Protein AF-A0A7S1KX14-F1 (afdb_monomer)

Structure (mmCIF, N/CA/C/O backbone):
data_AF-A0A7S1KX14-F1
#
_entry.id   AF-A0A7S1KX14-F1
#
loop_
_atom_site.group_PDB
_atom_site.id
_atom_site.type_symbol
_atom_site.label_atom_id
_atom_site.label_alt_id
_atom_site.label_comp_id
_atom_site.label_asym_id
_atom_site.label_entity_id
_atom_site.label_seq_id
_atom_site.pdbx_PDB_ins_code
_atom_site.Cartn_x
_atom_site.Cartn_y
_atom_site.Cartn_z
_atom_site.occupancy
_atom_site.B_iso_or_equiv
_atom_site.auth_seq_id
_atom_site.auth_comp_id
_atom_site.auth_asym_id
_atom_site.auth_atom_id
_atom_site.pdbx_PDB_model_num
ATOM 1 N N . ARG A 1 1 ? -3.924 3.441 25.059 1.00 78.25 1 ARG A N 1
ATOM 2 C CA . ARG A 1 1 ? -2.455 3.485 24.859 1.00 78.25 1 ARG A CA 1
ATOM 3 C C . ARG A 1 1 ? -2.023 2.517 23.758 1.00 78.25 1 ARG A C 1
ATOM 5 O O . ARG A 1 1 ? -1.561 3.004 22.742 1.00 78.25 1 ARG A O 1
ATOM 12 N N . ILE A 1 2 ? -2.285 1.208 23.875 1.00 90.25 2 ILE A N 1
ATOM 13 C CA . ILE A 1 2 ? -1.953 0.215 22.824 1.00 90.25 2 ILE A CA 1
ATOM 14 C C . ILE A 1 2 ? -2.596 0.556 21.465 1.00 90.25 2 ILE A C 1
ATOM 16 O O . ILE A 1 2 ? -1.900 0.677 20.467 1.00 90.25 2 ILE A O 1
ATOM 20 N N . VAL A 1 3 ? -3.908 0.810 21.444 1.00 89.75 3 VAL A N 1
ATOM 21 C CA . VAL A 1 3 ? -4.663 1.156 20.218 1.00 89.75 3 VAL A CA 1
ATOM 22 C C . VAL A 1 3 ? -4.118 2.415 19.532 1.00 89.75 3 VAL A C 1
ATOM 24 O O . VAL A 1 3 ? -4.051 2.485 18.312 1.00 89.75 3 VAL A O 1
ATOM 27 N N . THR A 1 4 ? -3.690 3.403 20.317 1.00 92.12 4 THR A N 1
ATOM 28 C CA . THR A 1 4 ? -3.080 4.639 19.811 1.00 92.12 4 THR A CA 1
ATOM 29 C C . THR A 1 4 ? -1.726 4.363 19.161 1.00 92.12 4 THR A C 1
ATOM 31 O O . THR A 1 4 ? -1.463 4.877 18.083 1.00 92.12 4 THR A O 1
ATOM 34 N N . GLY A 1 5 ? -0.894 3.514 19.776 1.00 94.81 5 GLY A N 1
ATOM 35 C CA . GLY A 1 5 ? 0.373 3.081 19.181 1.00 94.81 5 GLY A CA 1
ATOM 36 C C . GLY A 1 5 ? 0.163 2.333 17.863 1.00 94.81 5 GLY A C 1
ATOM 37 O O . GLY A 1 5 ? 0.797 2.669 16.867 1.00 94.81 5 GLY A O 1
ATOM 38 N N . ALA A 1 6 ? -0.787 1.393 17.830 1.00 93.56 6 ALA A N 1
ATOM 39 C CA . ALA A 1 6 ? -1.147 0.663 16.614 1.00 93.56 6 ALA A CA 1
ATOM 40 C C . ALA A 1 6 ? -1.637 1.599 15.496 1.00 93.56 6 ALA A C 1
ATOM 42 O O . ALA A 1 6 ? -1.239 1.440 14.346 1.00 93.56 6 ALA A O 1
ATOM 43 N N . PHE A 1 7 ? -2.447 2.605 15.838 1.00 94.12 7 PHE A N 1
ATOM 44 C CA . PHE A 1 7 ? -2.898 3.623 14.892 1.00 94.12 7 PHE A CA 1
ATOM 45 C C . PHE A 1 7 ? -1.726 4.421 14.307 1.00 94.12 7 PHE A C 1
ATOM 47 O O . PHE A 1 7 ? -1.626 4.535 13.089 1.00 94.12 7 PHE A O 1
ATOM 54 N N . CYS A 1 8 ? -0.812 4.923 15.145 1.00 95.75 8 CYS A N 1
ATOM 55 C CA . CYS A 1 8 ? 0.347 5.679 14.667 1.00 95.75 8 CYS A CA 1
ATOM 56 C C . CYS A 1 8 ? 1.231 4.841 13.735 1.00 95.75 8 CYS A C 1
ATOM 58 O O . CYS A 1 8 ? 1.591 5.308 12.660 1.00 95.75 8 CYS A O 1
ATOM 60 N N . VAL A 1 9 ? 1.528 3.591 14.109 1.00 95.38 9 VAL A N 1
ATOM 61 C CA . VAL A 1 9 ? 2.329 2.681 13.275 1.00 95.38 9 VAL A CA 1
ATOM 62 C C . VAL A 1 9 ? 1.641 2.416 11.936 1.00 95.38 9 VAL A C 1
ATOM 64 O O . VAL A 1 9 ? 2.290 2.501 10.896 1.00 95.38 9 VAL A O 1
ATOM 67 N N . ALA A 1 10 ? 0.332 2.146 11.942 1.00 94.12 10 ALA A N 1
ATOM 68 C CA . ALA A 1 10 ? -0.427 1.887 10.722 1.00 94.12 10 ALA A CA 1
ATOM 69 C C . ALA A 1 10 ? -0.448 3.103 9.781 1.00 94.12 10 ALA A C 1
ATOM 71 O O . ALA A 1 10 ? -0.224 2.945 8.583 1.00 94.12 10 ALA A O 1
ATOM 72 N N . VAL A 1 11 ? -0.653 4.313 10.313 1.00 95.75 11 VAL A N 1
ATOM 73 C CA . VAL A 1 11 ? -0.626 5.554 9.520 1.00 95.75 11 VAL A CA 1
ATOM 74 C C . VAL A 1 11 ? 0.765 5.822 8.952 1.00 95.75 11 VAL A C 1
ATOM 76 O O . VAL A 1 11 ? 0.885 6.127 7.769 1.00 95.75 11 VAL A O 1
ATOM 79 N N . SER A 1 12 ? 1.820 5.690 9.760 1.00 96.44 12 SER A N 1
ATOM 80 C CA . SER A 1 12 ? 3.189 5.895 9.283 1.00 96.44 12 SER A CA 1
ATOM 81 C C . SER A 1 12 ? 3.548 4.893 8.188 1.00 96.44 12 SER A C 1
ATOM 83 O O . SER A 1 12 ? 4.026 5.296 7.131 1.00 96.44 12 SER A O 1
ATOM 85 N N . LEU A 1 13 ? 3.265 3.604 8.399 1.00 95.62 13 LEU A N 1
ATOM 86 C CA . LEU A 1 13 ? 3.510 2.562 7.403 1.00 95.62 13 LEU A CA 1
ATOM 87 C C . LEU A 1 13 ? 2.728 2.822 6.111 1.00 95.62 13 LEU A C 1
ATOM 89 O O . LEU A 1 13 ? 3.296 2.722 5.025 1.00 95.62 13 LEU A O 1
ATOM 93 N N . SER A 1 14 ? 1.460 3.220 6.231 1.00 96.69 14 SER A N 1
ATOM 94 C CA . SER A 1 14 ? 0.626 3.595 5.091 1.00 96.69 14 SER A CA 1
ATOM 95 C C . SER A 1 14 ? 1.237 4.744 4.290 1.00 96.69 14 SER A C 1
ATOM 97 O O . SER A 1 14 ? 1.365 4.643 3.069 1.00 96.69 14 SER A O 1
ATOM 99 N N . ALA A 1 15 ? 1.681 5.801 4.973 1.00 96.81 15 ALA A N 1
ATOM 100 C CA . ALA A 1 15 ? 2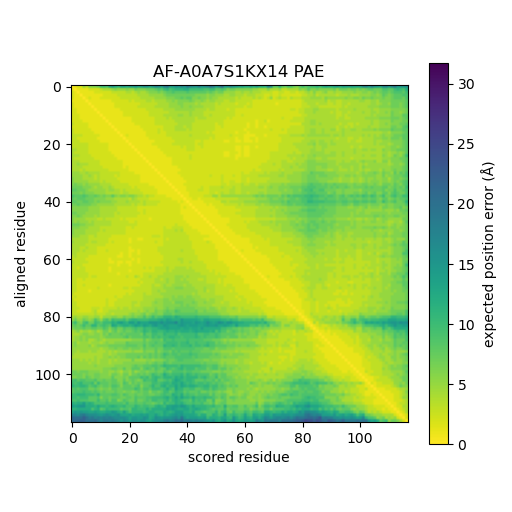.276 6.970 4.342 1.00 96.81 15 ALA A CA 1
ATOM 101 C C . ALA A 1 15 ? 3.593 6.634 3.626 1.00 96.81 15 ALA A C 1
ATOM 103 O O . ALA A 1 15 ? 3.768 7.014 2.469 1.00 96.81 15 ALA A O 1
ATOM 104 N N . PHE A 1 16 ? 4.495 5.881 4.265 1.00 97.38 16 PHE A N 1
ATOM 105 C CA . PHE A 1 16 ? 5.768 5.483 3.652 1.00 97.38 16 PHE A CA 1
ATOM 106 C C . PHE A 1 16 ? 5.574 4.554 2.452 1.00 97.38 16 PHE A C 1
ATOM 108 O O . PHE A 1 16 ? 6.181 4.769 1.403 1.00 97.38 16 PHE A O 1
ATOM 115 N N . ALA A 1 17 ? 4.706 3.549 2.577 1.00 95.62 17 ALA A N 1
ATOM 116 C CA . ALA A 1 17 ? 4.419 2.627 1.484 1.00 95.62 17 ALA A CA 1
ATOM 117 C C . ALA A 1 17 ? 3.733 3.347 0.306 1.00 95.62 17 ALA A C 1
ATOM 119 O O . ALA A 1 17 ? 4.079 3.117 -0.855 1.00 95.62 17 ALA A O 1
ATOM 120 N N . GLY A 1 18 ? 2.828 4.285 0.606 1.00 96.19 18 GLY A N 1
ATOM 121 C CA . GLY A 1 18 ? 2.164 5.127 -0.385 1.00 96.19 18 GLY A CA 1
ATOM 122 C C . GLY A 1 18 ? 3.156 6.028 -1.116 1.00 96.19 18 GLY A C 1
ATOM 123 O O . GLY A 1 18 ? 3.200 6.019 -2.345 1.00 96.19 18 GLY A O 1
ATOM 124 N N . ALA A 1 19 ? 4.020 6.726 -0.376 1.00 97.19 19 ALA A N 1
ATOM 125 C CA . ALA A 1 19 ? 5.059 7.583 -0.940 1.00 97.19 19 ALA A CA 1
ATOM 126 C C . ALA A 1 19 ? 6.023 6.804 -1.845 1.00 97.19 19 ALA A C 1
ATOM 128 O O . ALA A 1 19 ? 6.293 7.237 -2.963 1.00 97.19 19 ALA A O 1
ATOM 129 N N . TYR A 1 20 ? 6.488 5.629 -1.407 1.00 96.69 20 TYR A N 1
ATOM 130 C CA . TYR A 1 20 ? 7.344 4.770 -2.227 1.00 96.69 20 TYR A CA 1
ATOM 131 C C . TYR A 1 20 ? 6.665 4.395 -3.549 1.00 96.69 20 TYR A C 1
ATOM 133 O O . TYR A 1 20 ? 7.247 4.585 -4.618 1.00 96.69 20 TYR A O 1
ATOM 141 N N . SER A 1 21 ? 5.415 3.922 -3.491 1.00 96.12 21 SER A N 1
ATOM 142 C CA . SER A 1 21 ? 4.668 3.559 -4.699 1.00 96.12 21 SER A CA 1
ATOM 143 C C . SER A 1 21 ? 4.484 4.750 -5.646 1.00 96.12 21 SER A C 1
ATOM 145 O O . SER A 1 21 ? 4.731 4.627 -6.846 1.00 96.12 21 SER A O 1
ATOM 147 N N . ALA A 1 22 ? 4.146 5.927 -5.110 1.00 96.56 22 ALA A N 1
ATOM 148 C CA . ALA A 1 22 ? 3.961 7.143 -5.888 1.00 96.56 22 ALA A CA 1
ATOM 149 C C . ALA A 1 22 ? 5.253 7.564 -6.598 1.00 96.56 22 ALA A C 1
ATOM 151 O O . ALA A 1 22 ? 5.215 7.882 -7.786 1.00 96.56 22 ALA A O 1
ATOM 152 N N . VAL A 1 23 ? 6.398 7.517 -5.910 1.00 96.94 23 VAL A N 1
ATOM 153 C CA . VAL A 1 23 ? 7.706 7.833 -6.503 1.00 96.94 23 VAL A CA 1
ATOM 154 C C . VAL A 1 23 ? 8.031 6.870 -7.643 1.00 96.94 23 VAL A C 1
ATOM 156 O O . VAL A 1 23 ? 8.349 7.322 -8.742 1.00 96.94 23 VAL A O 1
ATOM 159 N N . VAL A 1 24 ? 7.899 5.558 -7.421 1.00 95.75 24 VAL A N 1
ATOM 160 C CA . VAL A 1 24 ? 8.201 4.540 -8.441 1.00 95.75 24 VAL A CA 1
ATOM 161 C C . VAL A 1 24 ? 7.340 4.734 -9.691 1.00 95.75 24 VAL A C 1
ATOM 163 O O . VAL A 1 24 ? 7.874 4.793 -10.799 1.00 95.75 24 VAL A O 1
ATOM 166 N N . PHE A 1 25 ? 6.021 4.879 -9.534 1.00 94.75 25 PHE A N 1
ATOM 167 C CA . PHE A 1 25 ? 5.118 5.034 -10.677 1.00 94.75 25 PHE A CA 1
ATOM 168 C C . PHE A 1 25 ? 5.253 6.396 -11.368 1.00 94.75 25 PHE A C 1
ATOM 170 O O . PHE A 1 25 ? 5.134 6.469 -12.591 1.00 94.75 25 PHE A O 1
ATOM 177 N N . THR A 1 26 ? 5.565 7.460 -10.623 1.00 97.00 26 THR A N 1
ATOM 178 C CA . THR A 1 26 ? 5.823 8.784 -11.208 1.00 97.00 26 THR A CA 1
ATOM 179 C C . THR A 1 26 ? 7.086 8.762 -12.060 1.00 97.00 26 THR A C 1
ATOM 181 O O . THR A 1 26 ? 7.040 9.186 -13.214 1.00 97.00 26 THR A O 1
ATOM 184 N N . LEU A 1 27 ? 8.192 8.213 -11.542 1.00 95.25 27 LEU A N 1
ATOM 185 C CA . LEU A 1 27 ? 9.435 8.072 -12.304 1.00 95.25 27 LEU A CA 1
ATOM 186 C C . LEU A 1 27 ? 9.214 7.224 -13.558 1.00 95.25 27 LEU A C 1
ATOM 188 O O . LEU A 1 27 ? 9.578 7.648 -14.653 1.00 95.25 27 LEU A O 1
ATOM 192 N N . LEU A 1 28 ? 8.546 6.074 -13.423 1.00 94.38 28 LEU A N 1
ATOM 193 C CA . LEU A 1 28 ? 8.212 5.217 -14.560 1.00 94.38 28 LEU A CA 1
ATOM 194 C C 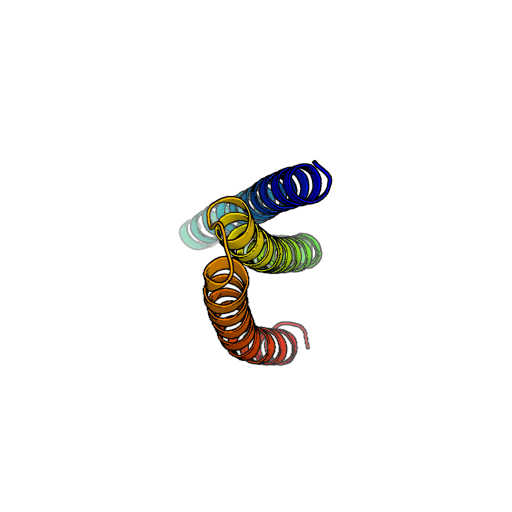. LEU A 1 28 ? 7.430 5.987 -15.636 1.00 94.38 28 LEU A C 1
ATOM 196 O O . LEU A 1 28 ? 7.758 5.890 -16.818 1.00 94.38 28 LEU A O 1
ATOM 200 N N . CYS A 1 29 ? 6.425 6.773 -15.241 1.00 95.12 29 CYS A N 1
ATOM 201 C CA . CYS A 1 29 ? 5.602 7.549 -16.165 1.00 95.12 29 CYS A CA 1
ATOM 202 C C . CYS A 1 29 ? 6.406 8.641 -16.886 1.00 95.12 29 CYS A C 1
ATOM 204 O O . CYS A 1 29 ? 6.266 8.791 -18.100 1.00 95.12 29 CYS A O 1
ATOM 206 N N . VAL A 1 30 ? 7.262 9.371 -16.162 1.00 96.75 30 VAL A N 1
ATOM 207 C CA . VAL A 1 30 ? 8.118 10.418 -16.740 1.00 96.75 30 VAL A CA 1
ATOM 208 C C . VAL A 1 30 ? 9.067 9.819 -17.775 1.00 96.75 30 VAL A C 1
ATOM 210 O O . VAL A 1 30 ? 9.059 10.259 -18.921 1.00 96.75 30 VAL A O 1
ATOM 213 N N . TYR A 1 31 ? 9.821 8.775 -17.422 1.00 94.44 31 TYR A N 1
ATOM 214 C CA . TYR A 1 31 ? 10.777 8.161 -18.350 1.00 94.44 31 TYR A CA 1
ATOM 215 C C . TYR A 1 31 ? 10.099 7.504 -19.553 1.00 94.44 31 TYR A C 1
ATOM 217 O O . TYR A 1 31 ? 10.595 7.634 -20.669 1.00 94.44 31 TYR A O 1
AT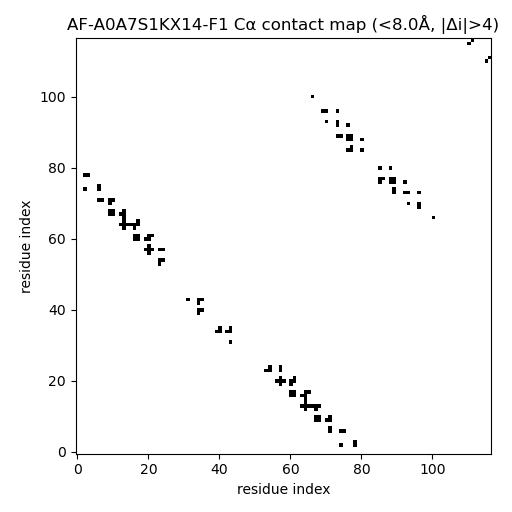OM 225 N N . THR A 1 32 ? 8.942 6.865 -19.353 1.00 93.75 32 THR A N 1
ATOM 226 C CA . THR A 1 32 ? 8.156 6.284 -20.453 1.00 93.75 32 THR A CA 1
ATOM 227 C C . THR A 1 32 ? 7.729 7.360 -21.448 1.00 93.75 32 THR A C 1
ATOM 229 O O . THR A 1 32 ? 7.950 7.216 -22.646 1.00 93.75 32 THR A O 1
ATOM 232 N N . LYS A 1 33 ? 7.158 8.469 -20.962 1.00 94.94 33 LYS A N 1
ATOM 233 C CA . LYS A 1 33 ? 6.719 9.574 -21.825 1.00 94.94 33 LYS A CA 1
ATOM 234 C C . LYS A 1 33 ? 7.886 10.222 -22.564 1.00 94.94 33 LYS A C 1
ATOM 236 O O . LYS A 1 33 ? 7.745 10.528 -23.742 1.00 94.94 33 LYS A O 1
ATOM 241 N N . THR A 1 34 ? 9.027 10.397 -21.902 1.00 96.25 34 THR A N 1
ATOM 242 C CA . THR A 1 34 ? 10.228 10.960 -22.531 1.00 96.25 34 THR A CA 1
ATOM 243 C C . THR A 1 34 ? 10.776 10.042 -23.621 1.00 96.25 34 THR A C 1
ATOM 245 O O . THR A 1 34 ? 11.021 10.507 -24.728 1.00 96.25 34 THR A O 1
ATOM 248 N N . ALA A 1 35 ? 10.931 8.743 -23.344 1.00 94.81 35 ALA A N 1
ATOM 249 C CA . ALA A 1 35 ? 11.472 7.795 -24.317 1.00 94.81 35 ALA A CA 1
ATOM 250 C C . ALA A 1 35 ? 10.576 7.675 -25.560 1.00 94.81 35 ALA A C 1
ATOM 252 O O . ALA A 1 35 ? 11.069 7.784 -26.681 1.00 94.81 35 ALA A O 1
ATOM 253 N N . LEU A 1 36 ? 9.258 7.557 -25.363 1.00 93.00 36 LEU A N 1
ATOM 254 C CA . LEU A 1 36 ? 8.287 7.514 -26.461 1.00 93.00 36 LEU A CA 1
ATOM 255 C C . LEU A 1 36 ? 8.235 8.839 -27.233 1.00 93.00 36 LEU A C 1
ATOM 257 O O . LEU A 1 36 ? 8.170 8.840 -28.458 1.00 93.00 36 LEU A O 1
ATOM 261 N N . GLY A 1 37 ? 8.331 9.978 -26.538 1.00 96.62 37 GLY A N 1
ATOM 262 C CA . GLY A 1 37 ? 8.389 11.299 -27.170 1.00 96.62 37 GLY A CA 1
ATOM 263 C C . GLY A 1 37 ? 9.635 11.517 -28.036 1.00 96.62 37 GLY A C 1
ATOM 264 O O . GLY A 1 37 ? 9.612 12.353 -28.934 1.00 96.62 37 GLY A O 1
ATOM 265 N N . MET A 1 38 ? 10.706 10.757 -27.792 1.00 96.62 38 MET A N 1
ATOM 266 C CA . MET A 1 38 ? 11.945 10.777 -28.577 1.00 96.62 38 MET A CA 1
ATOM 267 C C . MET A 1 38 ? 12.014 9.663 -29.638 1.00 96.62 38 MET A C 1
ATOM 269 O O . MET A 1 38 ? 13.017 9.576 -30.343 1.00 96.62 38 MET A O 1
ATOM 273 N N . GLY A 1 39 ? 10.991 8.806 -29.753 1.00 96.50 39 GLY A N 1
ATOM 274 C CA . GLY A 1 39 ? 11.000 7.645 -30.654 1.00 96.50 39 GLY A CA 1
ATOM 275 C C . GLY A 1 39 ? 12.002 6.551 -30.256 1.00 96.50 39 GLY A C 1
ATOM 276 O O . GLY A 1 39 ? 12.471 5.798 -31.106 1.00 96.50 39 GLY A O 1
ATOM 277 N N . LEU A 1 40 ? 12.377 6.480 -28.974 1.00 96.06 40 LEU A N 1
ATOM 278 C CA . LEU A 1 40 ? 13.365 5.543 -28.427 1.00 96.06 40 LEU A CA 1
ATOM 279 C C . LEU A 1 40 ? 12.696 4.263 -27.892 1.00 96.06 40 LEU A C 1
ATOM 281 O O . LEU A 1 40 ? 12.836 3.907 -26.718 1.00 96.06 40 LEU A O 1
ATOM 285 N N . ASP A 1 41 ? 11.946 3.574 -28.754 1.00 94.75 41 ASP A N 1
ATOM 286 C CA . ASP A 1 41 ? 11.103 2.433 -28.363 1.00 94.75 41 ASP A CA 1
ATOM 287 C C . ASP A 1 41 ? 11.919 1.247 -27.823 1.00 94.75 41 ASP A C 1
ATOM 289 O O . ASP A 1 41 ? 11.522 0.590 -26.859 1.00 94.75 41 ASP A O 1
ATOM 293 N N . SER A 1 42 ? 13.098 0.984 -28.396 1.00 95.06 42 SER A N 1
ATOM 294 C CA . SER A 1 42 ? 13.956 -0.124 -27.959 1.00 95.06 42 SER A CA 1
ATOM 295 C C . SER A 1 42 ? 14.574 0.131 -26.581 1.00 95.06 42 SER A C 1
ATOM 297 O O . SER A 1 42 ? 14.591 -0.767 -25.738 1.00 95.06 42 SER A O 1
ATOM 299 N N . GLN A 1 43 ? 15.024 1.361 -26.307 1.00 94.75 43 GLN A N 1
ATOM 300 C CA . GLN A 1 43 ? 15.541 1.748 -24.991 1.00 94.75 43 GLN A CA 1
ATOM 301 C C . GLN A 1 43 ? 14.431 1.757 -23.939 1.00 94.75 43 GLN A C 1
ATOM 303 O O . GLN A 1 43 ? 14.669 1.368 -22.795 1.00 94.75 43 GLN A O 1
ATOM 308 N N . TYR A 1 44 ? 13.216 2.158 -24.327 1.00 93.25 44 TYR A N 1
ATOM 309 C CA . TYR A 1 44 ? 12.044 2.071 -23.465 1.00 93.25 44 TYR A CA 1
ATOM 310 C C . TYR A 1 44 ? 11.779 0.630 -23.014 1.00 93.25 44 TYR A C 1
ATOM 312 O O . TYR A 1 44 ? 11.628 0.402 -21.814 1.00 93.25 44 TYR A O 1
ATOM 320 N N . LEU A 1 45 ? 11.774 -0.342 -23.932 1.00 93.81 45 LEU A N 1
ATOM 321 C CA . LEU A 1 45 ? 11.534 -1.748 -23.589 1.00 93.81 45 LEU A CA 1
ATOM 322 C C . LEU A 1 45 ? 12.603 -2.303 -22.638 1.00 93.81 45 LEU A C 1
ATOM 324 O O . LEU A 1 45 ? 12.255 -2.947 -21.648 1.00 93.81 45 LEU A O 1
ATOM 328 N N . LEU A 1 46 ? 13.884 -1.991 -22.873 1.00 94.38 46 LEU A N 1
ATOM 329 C CA . LEU A 1 46 ? 14.980 -2.385 -21.976 1.00 94.38 46 LEU A CA 1
ATOM 330 C C . LEU A 1 46 ? 14.822 -1.784 -20.573 1.00 94.38 46 LEU A C 1
ATOM 332 O O . LEU A 1 46 ? 14.989 -2.477 -19.570 1.00 94.38 46 LEU A O 1
ATOM 336 N N . PHE A 1 47 ? 14.470 -0.499 -20.488 1.00 93.00 47 PHE A N 1
ATOM 337 C CA . PHE A 1 47 ? 14.193 0.161 -19.213 1.00 93.00 47 PHE A CA 1
ATOM 338 C C . PHE A 1 47 ? 12.973 -0.447 -18.507 1.00 93.00 47 PHE A C 1
ATOM 340 O O . PHE A 1 47 ? 12.996 -0.679 -17.297 1.00 93.00 47 PHE A O 1
ATOM 347 N N . PHE A 1 48 ? 11.904 -0.722 -19.252 1.00 92.00 48 PHE A N 1
ATOM 348 C CA . PHE A 1 48 ? 10.660 -1.263 -18.716 1.00 92.00 48 PHE A CA 1
ATOM 349 C C . PHE A 1 48 ? 10.832 -2.673 -18.136 1.00 92.00 48 PHE A C 1
ATOM 351 O O . PHE A 1 48 ? 10.256 -2.983 -17.081 1.00 92.00 48 PHE A O 1
ATOM 358 N N . ASP A 1 49 ? 11.647 -3.499 -18.795 1.00 93.75 49 ASP A N 1
ATOM 359 C CA . ASP A 1 49 ? 12.019 -4.835 -18.333 1.00 93.75 49 ASP A CA 1
ATOM 360 C C . ASP A 1 49 ? 12.927 -4.770 -17.096 1.00 93.75 49 ASP A C 1
ATOM 362 O O . ASP A 1 49 ? 12.607 -5.346 -16.054 1.00 93.75 49 ASP A O 1
ATOM 366 N N . ALA A 1 50 ? 13.970 -3.931 -17.125 1.00 94.25 50 ALA A N 1
ATOM 367 C CA . ALA A 1 50 ? 14.843 -3.703 -15.968 1.00 94.25 50 ALA A CA 1
ATOM 368 C C . ALA A 1 50 ? 14.072 -3.207 -14.727 1.00 94.25 50 ALA A C 1
ATOM 370 O O . ALA A 1 50 ? 14.435 -3.501 -13.584 1.00 94.25 50 ALA A O 1
ATOM 371 N N . MET A 1 51 ? 12.970 -2.483 -14.937 1.00 93.31 51 MET A N 1
ATOM 372 C CA . MET A 1 51 ? 12.107 -1.978 -13.872 1.00 93.31 51 MET A CA 1
ATOM 373 C C . MET A 1 51 ? 11.059 -2.981 -13.375 1.00 93.31 51 MET A C 1
ATOM 375 O O . MET A 1 51 ? 10.340 -2.654 -12.429 1.00 93.31 51 MET A O 1
ATOM 379 N N . ALA A 1 52 ? 10.953 -4.189 -13.940 1.00 89.12 52 ALA A N 1
ATOM 380 C CA . ALA A 1 52 ? 9.920 -5.168 -13.579 1.00 89.12 52 ALA A CA 1
ATOM 381 C C . ALA A 1 52 ? 9.842 -5.423 -12.063 1.00 89.12 52 ALA A C 1
ATOM 383 O O . ALA A 1 52 ? 8.772 -5.300 -11.464 1.00 89.12 52 ALA A O 1
ATOM 384 N N . LYS A 1 53 ? 10.988 -5.654 -11.408 1.00 90.62 53 LYS A N 1
ATOM 385 C CA . LYS A 1 53 ? 11.055 -5.873 -9.952 1.00 90.62 53 LYS A CA 1
ATOM 386 C C . LYS A 1 53 ? 10.530 -4.678 -9.151 1.00 90.62 53 LYS A C 1
ATOM 388 O O . LYS A 1 53 ? 9.788 -4.857 -8.185 1.00 90.62 53 LYS A O 1
ATOM 393 N N . TYR A 1 54 ? 10.909 -3.462 -9.540 1.00 93.19 54 TYR A N 1
ATOM 394 C CA . TYR A 1 54 ? 10.487 -2.239 -8.854 1.00 93.19 54 TYR A CA 1
ATOM 395 C C . TYR A 1 54 ? 9.009 -1.939 -9.088 1.00 93.19 54 TYR A C 1
ATOM 397 O O . TYR A 1 54 ? 8.344 -1.481 -8.167 1.00 93.19 54 TYR A O 1
ATOM 405 N N . ARG A 1 55 ? 8.471 -2.252 -10.273 1.00 90.88 55 ARG A N 1
ATOM 406 C CA . ARG A 1 55 ? 7.033 -2.145 -10.563 1.00 90.88 55 ARG A CA 1
ATOM 407 C C . ARG A 1 55 ? 6.221 -3.076 -9.667 1.00 90.88 55 ARG A C 1
ATOM 409 O O . ARG A 1 55 ? 5.273 -2.617 -9.035 1.00 90.88 55 ARG A O 1
ATOM 416 N N . SER A 1 56 ? 6.630 -4.339 -9.542 1.00 88.19 56 SER A N 1
ATOM 417 C CA . SER A 1 56 ? 5.960 -5.302 -8.659 1.00 88.19 56 SER A CA 1
ATOM 418 C C . SER A 1 56 ? 6.033 -4.880 -7.189 1.00 88.19 56 SER A C 1
ATOM 420 O O . SER A 1 56 ? 5.026 -4.922 -6.485 1.00 88.19 56 SER A O 1
ATOM 422 N N . MET A 1 57 ? 7.196 -4.408 -6.725 1.00 89.62 57 MET A N 1
ATOM 423 C CA . MET A 1 57 ? 7.350 -3.900 -5.355 1.00 89.62 57 MET A CA 1
ATOM 424 C C . MET A 1 57 ? 6.555 -2.613 -5.115 1.00 89.62 57 MET A C 1
ATOM 426 O O . MET A 1 57 ? 5.899 -2.487 -4.087 1.00 89.62 57 MET A O 1
ATOM 430 N N . GLY A 1 58 ? 6.559 -1.675 -6.063 1.00 91.75 58 GLY A N 1
ATOM 431 C CA . GLY A 1 58 ? 5.770 -0.445 -6.000 1.00 91.75 58 GLY A CA 1
ATOM 432 C C . GLY A 1 58 ? 4.274 -0.736 -5.921 1.00 91.75 58 GLY A C 1
ATOM 433 O O . GLY A 1 58 ? 3.574 -0.137 -5.107 1.00 91.75 58 GLY A O 1
ATOM 434 N N . PHE A 1 59 ? 3.799 -1.718 -6.690 1.00 89.44 59 PHE A N 1
ATOM 435 C CA . PHE A 1 59 ? 2.423 -2.199 -6.616 1.00 89.44 59 PHE A CA 1
ATOM 436 C C . PHE A 1 59 ? 2.107 -2.839 -5.259 1.00 89.44 59 PHE A C 1
ATOM 438 O O . PHE A 1 59 ? 1.101 -2.502 -4.639 1.00 89.44 59 PHE A O 1
ATOM 445 N N . LEU A 1 60 ? 2.985 -3.703 -4.742 1.00 89.94 60 LEU A N 1
ATOM 446 C CA . LEU A 1 60 ? 2.807 -4.303 -3.420 1.00 89.94 60 LEU A CA 1
ATOM 447 C C . LEU A 1 60 ? 2.761 -3.236 -2.314 1.00 89.94 60 LEU A C 1
ATOM 449 O O . LEU A 1 60 ? 1.881 -3.275 -1.458 1.00 89.94 60 LEU A O 1
ATOM 453 N N . CYS A 1 61 ? 3.664 -2.253 -2.344 1.00 92.06 61 CYS A N 1
ATOM 454 C CA . CYS A 1 61 ? 3.662 -1.132 -1.406 1.00 92.06 61 CYS A CA 1
ATOM 455 C C . CYS A 1 61 ? 2.384 -0.294 -1.510 1.00 92.06 61 CYS A C 1
ATOM 457 O O . CYS A 1 61 ? 1.854 0.123 -0.482 1.00 92.06 61 CYS A O 1
ATOM 459 N N . PHE A 1 62 ? 1.849 -0.093 -2.715 1.00 91.94 62 PHE A N 1
ATOM 460 C CA . PHE A 1 62 ? 0.556 0.563 -2.901 1.00 91.94 62 PHE A CA 1
ATOM 461 C C . PHE A 1 62 ? -0.578 -0.222 -2.222 1.00 91.94 62 PHE A C 1
ATOM 463 O O . PHE A 1 62 ? -1.347 0.346 -1.448 1.00 91.94 62 PHE A O 1
AT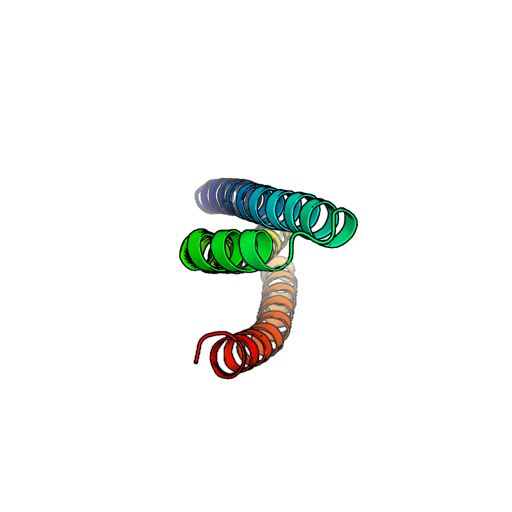OM 470 N N . VAL A 1 63 ? -0.633 -1.544 -2.420 1.00 90.38 63 VAL A N 1
ATOM 471 C CA . VAL A 1 63 ? -1.628 -2.419 -1.772 1.00 90.38 63 VAL A CA 1
ATOM 472 C C . VAL A 1 63 ? -1.481 -2.400 -0.2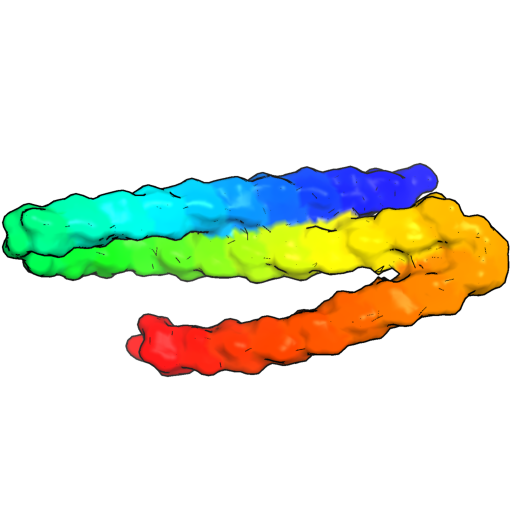46 1.00 90.38 63 VAL A C 1
ATOM 474 O O . VAL A 1 63 ? -2.474 -2.258 0.471 1.00 90.38 63 VAL A O 1
ATOM 477 N N . ILE A 1 64 ? -0.250 -2.480 0.270 1.00 91.06 64 ILE A N 1
ATOM 478 C CA . ILE A 1 64 ? 0.035 -2.374 1.709 1.00 91.06 64 ILE A CA 1
ATOM 479 C C . ILE A 1 64 ? -0.419 -1.014 2.245 1.00 91.06 64 ILE A C 1
ATOM 481 O O . ILE A 1 64 ? -1.048 -0.956 3.302 1.00 91.06 64 ILE A O 1
ATOM 485 N N . SER A 1 65 ? -0.134 0.074 1.526 1.00 95.06 65 SER A N 1
ATOM 486 C CA . SER A 1 65 ? -0.526 1.432 1.911 1.00 95.06 65 SER A CA 1
ATOM 487 C C . SER A 1 65 ? -2.036 1.560 2.062 1.00 95.06 65 SER A C 1
ATOM 489 O O . SER A 1 65 ? -2.518 2.042 3.088 1.00 95.06 65 SER A O 1
ATOM 491 N N . LEU A 1 66 ? -2.779 1.046 1.084 1.00 91.69 66 LEU A N 1
ATOM 492 C CA . LEU A 1 66 ? -4.232 1.040 1.086 1.00 91.69 66 LEU A CA 1
ATOM 493 C C . LEU A 1 66 ? -4.819 0.179 2.219 1.00 91.69 66 LEU A C 1
ATOM 495 O O . LEU A 1 66 ? -5.725 0.612 2.933 1.00 91.69 66 LEU A O 1
ATOM 499 N N . GLY A 1 67 ? -4.284 -1.027 2.429 1.00 91.12 67 GLY A N 1
ATOM 500 C CA . GLY A 1 67 ? -4.735 -1.921 3.499 1.00 91.12 67 GLY A CA 1
ATOM 501 C C . GLY A 1 67 ? -4.485 -1.340 4.894 1.00 91.12 67 GLY A C 1
ATOM 502 O O . GLY A 1 67 ? -5.377 -1.328 5.746 1.00 91.12 67 GLY A O 1
ATOM 503 N N . THR A 1 68 ? -3.287 -0.796 5.117 1.00 92.88 68 THR A N 1
ATOM 504 C CA . THR A 1 68 ? -2.907 -0.153 6.385 1.00 92.88 68 THR A CA 1
ATOM 505 C C . THR A 1 68 ? -3.661 1.152 6.624 1.00 92.88 68 THR A C 1
ATOM 507 O O . THR A 1 68 ? -4.020 1.432 7.768 1.00 92.88 68 THR A O 1
ATOM 510 N N . PHE A 1 69 ? -3.991 1.903 5.568 1.00 93.50 69 PHE A N 1
ATOM 511 C CA . PHE A 1 69 ? -4.855 3.081 5.649 1.00 93.50 69 PHE A CA 1
ATOM 512 C C . PHE A 1 69 ? -6.265 2.721 6.126 1.00 93.50 69 PHE A C 1
ATOM 514 O O . PHE A 1 69 ? -6.755 3.305 7.091 1.00 93.50 69 PHE A O 1
ATOM 521 N N . ASN A 1 70 ? -6.898 1.718 5.508 1.00 91.94 70 ASN A N 1
ATOM 522 C CA . ASN A 1 70 ? -8.229 1.250 5.909 1.00 91.94 70 ASN A CA 1
ATOM 523 C C . ASN A 1 70 ? -8.245 0.770 7.365 1.00 91.94 70 ASN A C 1
ATOM 525 O O . ASN A 1 70 ? -9.146 1.103 8.137 1.00 91.94 70 ASN A O 1
ATOM 529 N N . PHE A 1 71 ? -7.211 0.031 7.771 1.00 91.00 71 PHE A N 1
ATOM 530 C CA . PHE A 1 71 ? -7.060 -0.400 9.156 1.00 91.00 71 PHE A CA 1
ATOM 531 C C . PHE A 1 71 ? -6.895 0.785 10.120 1.00 91.00 71 PHE A C 1
ATOM 533 O O . PHE A 1 71 ? -7.568 0.851 11.152 1.00 91.00 71 PHE A O 1
ATOM 540 N N . ALA A 1 72 ? -6.053 1.761 9.772 1.00 94.00 72 ALA A N 1
ATOM 541 C CA . ALA A 1 72 ? -5.888 2.984 10.548 1.00 94.00 72 ALA A CA 1
ATOM 542 C C . ALA A 1 72 ? -7.201 3.777 10.657 1.00 94.00 72 ALA A C 1
ATOM 544 O O . ALA A 1 72 ? -7.509 4.318 11.719 1.00 94.00 72 ALA A O 1
ATOM 545 N N . LEU A 1 73 ? -8.005 3.806 9.595 1.00 92.56 73 LEU A N 1
ATOM 546 C CA . LEU A 1 73 ? -9.302 4.473 9.572 1.00 92.56 73 LEU A CA 1
ATOM 547 C C . LEU A 1 73 ? -10.290 3.805 10.542 1.00 92.56 73 LEU A C 1
ATOM 549 O O . LEU A 1 73 ? -10.900 4.497 11.362 1.00 92.56 73 LEU A O 1
ATOM 553 N N . ALA A 1 74 ? -10.364 2.471 10.556 1.00 91.50 74 ALA A N 1
ATOM 554 C CA . ALA A 1 74 ? -11.167 1.733 11.534 1.00 91.50 74 ALA A CA 1
ATOM 555 C C . ALA A 1 74 ? -10.704 1.992 12.984 1.00 91.50 74 ALA A C 1
ATOM 557 O O . ALA A 1 74 ? -11.526 2.246 13.872 1.00 91.50 74 ALA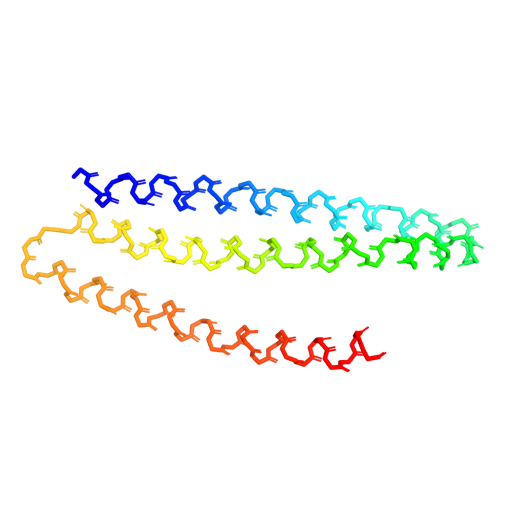 A O 1
ATOM 558 N N . LEU A 1 75 ? -9.387 2.007 13.231 1.00 91.62 75 LEU A N 1
ATOM 559 C CA . LEU A 1 75 ? -8.824 2.350 14.543 1.00 91.62 75 LEU A CA 1
ATOM 560 C C . LEU A 1 75 ? -9.130 3.798 14.954 1.00 91.62 75 LEU A C 1
ATOM 562 O O . LEU A 1 75 ? -9.396 4.054 16.129 1.00 91.62 75 LEU A O 1
ATOM 566 N N . SER A 1 76 ? -9.131 4.737 14.008 1.00 94.31 76 SER A N 1
ATOM 567 C CA . SER A 1 76 ? -9.463 6.146 14.249 1.00 94.31 76 SER A CA 1
ATOM 568 C C . SER A 1 76 ? -10.906 6.311 14.736 1.00 94.31 76 SER A C 1
ATOM 570 O O . SER A 1 76 ? -11.148 6.964 15.758 1.00 94.31 76 SER A O 1
ATOM 572 N N . VAL A 1 77 ? -11.865 5.643 14.080 1.00 92.44 77 VAL A N 1
ATOM 573 C CA . VAL A 1 77 ? -13.279 5.621 14.501 1.00 92.44 77 VAL A CA 1
ATOM 574 C C . VAL A 1 77 ? -13.425 5.012 15.897 1.00 92.44 77 VAL A C 1
ATOM 576 O O . VAL A 1 77 ? -14.135 5.559 16.752 1.00 92.44 77 VAL A O 1
ATOM 579 N N . PHE A 1 78 ? -12.693 3.928 16.166 1.00 92.00 78 PHE A N 1
ATOM 580 C CA . PHE A 1 78 ? -12.692 3.264 17.467 1.00 92.00 78 PHE A CA 1
ATOM 581 C C . PHE A 1 78 ? -12.064 4.110 18.582 1.00 92.00 78 PHE A C 1
ATOM 583 O O . PHE A 1 78 ? -12.461 3.979 19.740 1.00 92.00 78 PHE A O 1
ATOM 590 N N . LEU A 1 79 ? -11.085 4.965 18.274 1.00 91.94 79 LEU A N 1
ATOM 591 C CA . LEU A 1 79 ? -10.442 5.855 19.245 1.00 91.94 79 LEU A CA 1
ATOM 592 C C . LEU A 1 79 ? -11.282 7.101 19.552 1.00 91.94 79 LEU A C 1
ATOM 594 O O . LEU A 1 79 ? -11.268 7.569 20.690 1.00 91.94 79 LEU A O 1
ATOM 598 N N . ARG A 1 80 ? -12.004 7.640 18.562 1.00 93.00 80 ARG A N 1
ATOM 599 C CA . ARG A 1 80 ? -12.808 8.864 18.724 1.00 93.00 80 ARG A CA 1
ATOM 600 C C . ARG A 1 80 ? -14.159 8.625 19.397 1.00 93.00 80 ARG A C 1
ATOM 602 O O . ARG A 1 80 ? -14.637 9.494 20.123 1.00 93.00 80 ARG A O 1
ATOM 609 N N . THR A 1 81 ? -14.772 7.464 19.185 1.00 91.06 81 THR A N 1
ATOM 610 C CA . THR A 1 81 ? -16.131 7.186 19.673 1.00 91.06 81 THR A CA 1
ATOM 611 C C . THR A 1 81 ? -16.118 6.618 21.098 1.00 91.06 81 THR A C 1
ATOM 613 O O . THR A 1 81 ? -15.374 5.684 21.396 1.00 91.06 81 THR A O 1
ATOM 616 N N . LYS A 1 82 ? -16.969 7.140 21.993 1.00 91.75 82 LYS A N 1
ATOM 617 C CA . LYS A 1 82 ? -17.133 6.649 23.377 1.00 91.75 82 LYS A CA 1
ATOM 618 C C . LYS A 1 82 ? -18.450 5.873 23.549 1.00 91.75 82 LYS A C 1
ATOM 620 O O . LYS A 1 82 ? -19.398 6.064 22.793 1.00 91.75 82 LYS A O 1
ATOM 625 N N . GLY A 1 83 ? -18.522 5.011 24.566 1.00 90.94 83 GLY A N 1
ATOM 626 C CA . GLY A 1 83 ? -19.748 4.288 24.946 1.00 90.94 83 GLY A CA 1
ATOM 627 C C . GLY A 1 83 ? -20.108 3.095 24.048 1.00 90.94 83 GLY A C 1
ATOM 628 O O . GLY A 1 83 ? -19.292 2.625 23.260 1.00 90.94 83 GLY A O 1
ATOM 629 N N . ARG A 1 84 ? -21.345 2.588 24.168 1.00 86.81 84 ARG A N 1
ATOM 630 C CA . ARG A 1 84 ? -21.844 1.407 23.423 1.00 86.81 84 ARG A CA 1
ATOM 631 C C . ARG A 1 84 ? -21.860 1.626 21.904 1.00 86.81 84 ARG A C 1
ATOM 633 O O . ARG A 1 84 ? -21.585 0.699 21.148 1.00 86.81 84 ARG A O 1
ATOM 640 N N . MET A 1 85 ? -22.071 2.873 21.475 1.00 89.19 85 MET A N 1
ATOM 641 C CA . MET A 1 85 ? -22.007 3.293 20.070 1.00 89.19 85 MET A CA 1
ATOM 642 C C . MET A 1 85 ? 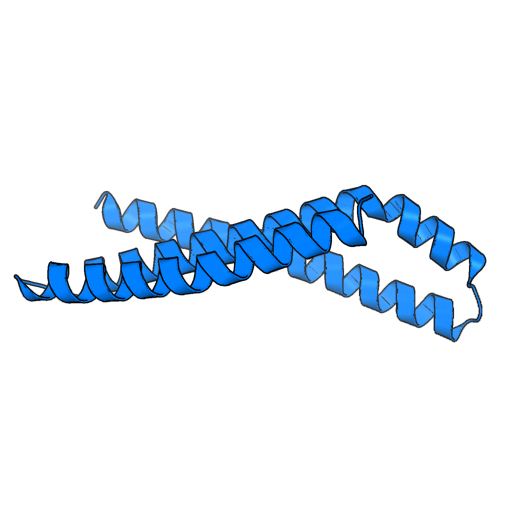-20.623 3.093 19.438 1.00 89.19 85 MET A C 1
ATOM 644 O O . MET A 1 85 ? -20.528 2.937 18.224 1.00 89.19 85 MET A O 1
ATOM 648 N N . ARG A 1 86 ? -19.549 3.027 20.238 1.00 89.75 86 ARG A N 1
ATOM 649 C CA . ARG A 1 86 ? -18.187 2.766 19.752 1.00 89.75 86 ARG A CA 1
ATOM 650 C C . ARG A 1 86 ? -18.099 1.475 18.952 1.00 89.75 86 ARG A C 1
ATOM 652 O O . ARG A 1 86 ? -17.484 1.461 17.891 1.00 89.75 86 ARG A O 1
ATOM 659 N N . TRP A 1 87 ? -18.709 0.409 19.460 1.00 87.19 87 TRP A N 1
ATOM 660 C CA . TRP A 1 87 ? -18.661 -0.902 18.822 1.00 87.19 87 TRP A CA 1
ATOM 661 C C . TRP A 1 87 ? -19.472 -0.915 17.533 1.00 87.19 87 TRP A C 1
ATOM 663 O O . TRP A 1 87 ? -18.961 -1.361 16.517 1.00 87.19 87 TRP A O 1
ATOM 673 N N . VAL A 1 88 ? -20.669 -0.323 17.541 1.00 92.31 88 VAL A N 1
ATOM 674 C CA . VAL A 1 88 ? -21.538 -0.247 16.356 1.00 92.31 88 VAL A CA 1
ATOM 675 C C . VAL A 1 88 ? -20.844 0.491 15.209 1.00 92.31 88 VAL A C 1
ATOM 677 O O . VAL A 1 88 ? -20.715 -0.057 14.117 1.00 92.31 88 VAL A O 1
ATOM 680 N N . TRP A 1 89 ? -20.323 1.696 15.464 1.00 91.50 89 TRP A N 1
ATOM 681 C CA . TRP A 1 89 ? -19.659 2.494 14.429 1.00 91.50 89 TRP A CA 1
ATOM 682 C C . TRP A 1 89 ? -18.348 1.879 13.949 1.00 91.50 89 TRP A C 1
ATOM 684 O O . TRP A 1 89 ? -18.059 1.906 12.755 1.00 91.50 89 TRP A O 1
ATOM 694 N N . SER A 1 90 ? -17.569 1.284 14.854 1.00 89.12 90 SER A N 1
ATOM 695 C CA . SER A 1 90 ? -16.310 0.638 14.470 1.00 89.12 90 SER A CA 1
ATOM 696 C C . SER A 1 90 ? -16.565 -0.627 13.653 1.00 89.12 90 SER A C 1
ATOM 698 O O . SER A 1 90 ? -15.889 -0.837 12.654 1.00 89.12 90 SER A O 1
ATOM 700 N N . SER A 1 91 ? -17.570 -1.431 14.015 1.00 88.75 91 SER A N 1
ATOM 701 C CA . SER A 1 91 ? -17.977 -2.610 13.246 1.00 88.75 91 SER A CA 1
ATOM 702 C C . SER A 1 91 ? -18.517 -2.237 11.867 1.00 88.75 91 SER A C 1
ATOM 704 O O . SER A 1 91 ? -18.131 -2.866 10.887 1.00 88.75 91 SER A O 1
ATOM 706 N N . ALA A 1 92 ? -19.345 -1.192 11.765 1.00 92.38 92 ALA A N 1
ATOM 707 C CA . ALA A 1 92 ? -19.837 -0.699 10.478 1.00 92.38 92 ALA A CA 1
ATOM 708 C C . ALA A 1 92 ? -18.689 -0.204 9.581 1.00 92.38 92 ALA A C 1
ATOM 710 O O . ALA A 1 92 ? -18.600 -0.573 8.412 1.00 92.38 92 ALA A O 1
ATOM 711 N N . CYS A 1 93 ? -17.763 0.574 10.146 1.00 91.88 93 CYS A N 1
ATOM 712 C CA . CYS A 1 93 ? -16.583 1.059 9.439 1.00 91.88 93 CYS A CA 1
ATOM 713 C C . CYS A 1 93 ? -15.682 -0.087 8.957 1.00 91.88 93 CYS A C 1
ATOM 715 O O . CYS A 1 93 ? -15.173 -0.063 7.838 1.00 91.88 93 CYS A O 1
ATOM 717 N N . LEU A 1 94 ? -15.495 -1.104 9.795 1.00 89.31 94 LEU A N 1
ATOM 718 C CA . LEU A 1 94 ? -14.679 -2.270 9.483 1.00 89.31 94 LEU A CA 1
ATOM 719 C C . LEU A 1 94 ? -15.346 -3.127 8.396 1.00 89.31 94 LEU A C 1
ATOM 721 O O . LEU A 1 94 ? -14.669 -3.538 7.461 1.00 89.31 94 LEU A O 1
ATOM 725 N N . ALA A 1 95 ? -16.670 -3.302 8.438 1.00 90.75 95 ALA A N 1
ATOM 726 C CA . ALA A 1 95 ? -17.429 -3.970 7.380 1.00 90.75 95 ALA A CA 1
ATOM 727 C C . ALA A 1 95 ? -17.298 -3.254 6.024 1.00 90.75 95 ALA A C 1
ATOM 729 O O . ALA A 1 95 ? -17.066 -3.909 5.010 1.00 90.75 95 ALA A O 1
ATOM 730 N N . LEU A 1 96 ? -17.365 -1.917 6.008 1.00 90.44 96 LEU A N 1
ATOM 731 C CA . LEU A 1 96 ? -17.117 -1.124 4.799 1.00 90.44 96 LEU A CA 1
ATOM 732 C C . LEU A 1 96 ? -15.688 -1.319 4.276 1.00 90.44 96 LEU A C 1
ATOM 734 O O . LEU A 1 96 ? -15.503 -1.550 3.084 1.00 90.44 96 LEU A O 1
ATOM 738 N N . CYS A 1 97 ? -14.684 -1.308 5.158 1.00 89.25 97 CYS A N 1
ATOM 739 C CA . CYS A 1 97 ? -13.296 -1.573 4.768 1.00 89.25 97 CYS A CA 1
ATOM 740 C C . CYS A 1 97 ? -13.132 -2.968 4.141 1.00 89.25 97 CYS A C 1
ATOM 742 O O . CYS A 1 97 ? -12.442 -3.109 3.134 1.00 89.25 97 CYS A O 1
ATOM 744 N N . PHE A 1 98 ? -13.784 -3.992 4.702 1.00 87.38 98 PHE A N 1
ATOM 745 C CA . PHE A 1 98 ? -13.768 -5.350 4.149 1.00 87.38 98 PHE A CA 1
ATOM 746 C C . PHE A 1 98 ? -14.467 -5.442 2.791 1.00 87.38 98 PHE A C 1
ATOM 748 O O . PHE A 1 98 ? -13.956 -6.110 1.893 1.00 87.38 98 PHE A O 1
ATOM 755 N N . ALA A 1 99 ? -15.600 -4.756 2.620 1.00 88.44 99 ALA A N 1
ATOM 756 C CA . ALA A 1 99 ? -16.284 -4.687 1.334 1.00 88.44 99 ALA A CA 1
ATOM 757 C C . ALA A 1 99 ? -15.371 -4.077 0.258 1.00 88.44 99 ALA A C 1
ATOM 759 O O . ALA A 1 99 ? -15.225 -4.660 -0.811 1.00 88.44 99 ALA A O 1
ATOM 760 N N . MET A 1 100 ? -14.670 -2.982 0.574 1.00 85.25 100 MET A N 1
ATOM 761 C CA . MET A 1 100 ? -13.715 -2.359 -0.350 1.00 85.25 100 MET A CA 1
ATOM 762 C C . MET A 1 100 ? -12.523 -3.272 -0.679 1.00 85.25 100 MET A C 1
ATOM 764 O O . MET A 1 100 ? -12.086 -3.322 -1.825 1.00 85.25 100 MET A O 1
ATOM 768 N N . MET A 1 101 ? -12.007 -4.033 0.295 1.00 85.06 101 MET A N 1
ATOM 769 C CA . MET A 1 101 ? -10.901 -4.971 0.048 1.00 85.06 101 MET A CA 1
ATOM 770 C C . MET A 1 101 ? -11.287 -6.136 -0.871 1.00 85.06 101 MET A C 1
ATOM 772 O O . MET A 1 101 ? -10.422 -6.666 -1.571 1.00 85.06 101 MET A O 1
ATOM 776 N N . ARG A 1 102 ? -12.564 -6.542 -0.890 1.00 84.38 102 ARG A N 1
ATOM 777 C CA . ARG A 1 102 ? -13.038 -7.631 -1.756 1.00 84.38 102 ARG A CA 1
ATOM 778 C C . ARG A 1 102 ? -12.798 -7.313 -3.231 1.00 84.38 102 ARG A C 1
ATOM 780 O O . ARG A 1 102 ? -12.250 -8.149 -3.950 1.00 84.38 102 ARG A O 1
ATOM 787 N N . ASP A 1 103 ? -13.170 -6.112 -3.657 1.00 84.19 103 ASP A N 1
ATOM 788 C CA . ASP A 1 103 ? -13.036 -5.697 -5.054 1.00 84.19 103 ASP A CA 1
ATOM 789 C C . ASP A 1 103 ? -11.559 -5.565 -5.447 1.00 84.19 103 ASP A C 1
ATOM 791 O O . ASP A 1 103 ? -11.157 -5.959 -6.543 1.00 84.19 103 ASP A O 1
ATOM 795 N N . TRP A 1 104 ? -10.712 -5.112 -4.518 1.00 82.44 104 TRP A N 1
ATOM 796 C CA . TRP A 1 104 ? -9.268 -5.020 -4.740 1.00 82.44 104 TRP A CA 1
ATOM 797 C C . TRP A 1 104 ? -8.630 -6.385 -4.980 1.00 82.44 104 TRP A C 1
ATOM 799 O O . TRP A 1 104 ? -7.813 -6.515 -5.887 1.00 82.44 104 TRP A O 1
ATOM 809 N N . GLY A 1 105 ? -9.015 -7.409 -4.213 1.00 80.19 105 GLY A N 1
ATOM 810 C CA . GLY A 1 105 ? -8.491 -8.765 -4.387 1.00 80.19 105 GLY A CA 1
ATOM 811 C C . GLY A 1 105 ? -8.776 -9.332 -5.780 1.00 80.19 105 GLY A C 1
ATOM 812 O O . GLY A 1 105 ? -7.903 -9.955 -6.385 1.00 80.19 105 GLY A O 1
ATOM 813 N N . MET A 1 106 ? -9.963 -9.056 -6.326 1.00 83.06 106 MET A N 1
ATOM 814 C CA . MET A 1 106 ? -10.324 -9.471 -7.683 1.00 83.06 106 MET A CA 1
ATOM 815 C C . MET A 1 106 ? -9.509 -8.719 -8.744 1.00 83.06 106 MET A C 1
ATOM 817 O O . MET A 1 106 ? -8.976 -9.348 -9.657 1.00 83.06 106 MET A O 1
ATOM 821 N N . ILE A 1 107 ? -9.347 -7.400 -8.594 1.00 83.44 107 ILE A N 1
ATOM 822 C CA . ILE A 1 107 ? -8.545 -6.575 -9.512 1.00 83.44 107 ILE A CA 1
ATOM 823 C C . ILE A 1 107 ? -7.074 -7.004 -9.492 1.00 83.44 107 ILE A C 1
ATOM 825 O O . ILE A 1 107 ? -6.466 -7.149 -10.549 1.00 83.44 107 ILE A O 1
ATOM 829 N N . ILE A 1 108 ? -6.503 -7.244 -8.309 1.00 81.19 108 ILE A N 1
ATOM 830 C CA . ILE A 1 108 ? -5.115 -7.697 -8.152 1.00 81.19 108 ILE A CA 1
ATOM 831 C C . ILE A 1 108 ? -4.922 -9.073 -8.791 1.00 81.19 108 ILE A C 1
ATOM 833 O O . ILE A 1 108 ? -3.936 -9.278 -9.492 1.00 81.19 108 ILE A O 1
ATOM 837 N N . SER A 1 109 ? -5.861 -10.001 -8.582 1.00 80.12 109 SER A N 1
ATOM 838 C CA . SER A 1 109 ? -5.818 -11.333 -9.196 1.00 80.12 109 SER A CA 1
ATOM 839 C C . SER A 1 109 ? -5.814 -11.245 -10.725 1.00 80.12 109 SER A C 1
ATOM 841 O O . SER A 1 109 ? -4.939 -11.813 -11.377 1.00 80.12 109 SER A O 1
ATOM 843 N N . LEU A 1 110 ? -6.730 -10.456 -11.296 1.00 84.00 110 LEU A N 1
ATOM 844 C CA . LEU A 1 110 ? -6.806 -10.232 -12.740 1.00 84.00 110 LEU A CA 1
ATOM 845 C C . LEU A 1 110 ? -5.538 -9.561 -13.281 1.00 84.00 110 LEU A C 1
ATOM 847 O O . LEU A 1 110 ? -4.994 -9.997 -14.292 1.00 84.00 110 LEU A O 1
ATOM 851 N N . ALA A 1 111 ? -5.029 -8.540 -12.588 1.00 78.25 111 ALA A N 1
ATOM 852 C CA . ALA A 1 111 ? -3.791 -7.865 -12.966 1.00 78.25 111 ALA A CA 1
ATOM 853 C C . ALA A 1 111 ? -2.585 -8.816 -12.907 1.00 78.25 111 ALA A C 1
ATOM 855 O O . ALA A 1 111 ? -1.753 -8.803 -13.810 1.00 78.25 111 ALA A O 1
ATOM 856 N N . SER A 1 112 ? -2.509 -9.678 -11.888 1.00 72.81 112 SER A N 1
ATOM 857 C CA . SER A 1 112 ? -1.456 -10.687 -11.765 1.00 72.81 112 SER A CA 1
ATOM 858 C C . SER A 1 112 ? -1.480 -11.683 -12.921 1.00 72.81 112 SER A C 1
ATOM 860 O O . SER A 1 112 ? -0.426 -12.019 -13.446 1.00 72.81 112 SER A O 1
ATOM 862 N N . GLN A 1 113 ? -2.667 -12.144 -13.319 1.00 77.12 113 GLN A N 1
ATOM 863 C CA . GLN A 1 113 ? -2.826 -13.132 -14.388 1.00 77.12 113 GLN A CA 1
ATOM 864 C C . GLN A 1 113 ? -2.564 -12.559 -15.783 1.00 77.12 113 GLN A C 1
ATOM 866 O O . GLN A 1 113 ? -2.057 -13.274 -16.635 1.00 77.12 113 GLN A O 1
ATOM 871 N N . LEU A 1 114 ? -2.926 -11.298 -16.028 1.00 73.94 114 LEU A N 1
ATOM 872 C CA . LEU A 1 114 ? -2.840 -10.691 -17.361 1.00 73.94 114 LEU A CA 1
ATOM 873 C C . LEU A 1 114 ? -1.507 -9.984 -17.635 1.00 73.94 114 LEU A C 1
ATOM 875 O O . LEU A 1 114 ? -1.141 -9.825 -18.794 1.00 73.94 114 LEU A O 1
ATOM 879 N N . ILE A 1 115 ? -0.815 -9.498 -16.597 1.00 65.88 115 ILE A N 1
ATOM 880 C CA . ILE A 1 115 ? 0.377 -8.641 -16.748 1.00 65.88 115 ILE A CA 1
ATOM 881 C C . ILE A 1 115 ? 1.667 -9.370 -16.351 1.00 65.88 115 ILE A C 1
ATOM 883 O O . ILE A 1 115 ? 2.736 -9.021 -16.847 1.00 65.88 115 ILE A O 1
ATOM 887 N N . PHE A 1 116 ? 1.587 -10.356 -15.453 1.00 60.94 116 PHE A N 1
ATOM 888 C CA . PHE A 1 116 ? 2.755 -11.043 -14.890 1.00 60.94 116 PHE A CA 1
ATOM 889 C C . PHE A 1 116 ? 2.808 -12.546 -15.236 1.00 60.94 116 PHE A C 1
ATOM 891 O O . PHE A 1 116 ? 3.513 -13.285 -14.549 1.00 60.94 116 PHE A O 1
ATOM 898 N N . SER A 1 117 ? 2.062 -12.990 -16.259 1.00 48.00 117 SER A N 1
ATOM 899 C CA . SER A 1 117 ? 2.135 -14.351 -16.824 1.00 48.00 117 SER A CA 1
ATOM 900 C C . SER A 1 117 ? 3.375 -14.566 -17.679 1.00 48.00 117 SER A C 1
ATOM 902 O O . SER A 1 117 ? 3.643 -13.660 -18.503 1.00 48.00 117 SER A O 1
#

Mean predicted aligned error: 4.81 Å

Organism: Alexandrium catenella (NCBI:txid2925)

pLDDT: mean 90.46, std 7.34, range [48.0, 97.38]

Foldseek 3Di:
DVLVVLLVVLQVLLVVLLVLLCVLVVVLVVVLCVCVVVVVVVVNVVVVVVCPVVNVSSVVSNVSSLLSVLVSVLSVLLVPDDDPVSCVRSVVSVVVSVVVVVVVVVVVVVCCVPPVD

Sequence (117 aa):
RIVTGAFCVAVSLSAFAGAYSAVVFTLLCVYTKTALGMGLDSQYLLFFDAMAKYRSMGFLCFVISLGTFNFALALSVFLRTKGRMRWVWSSACLALCFAMMRDWGMIISLASQLIFS

Secondary structure (DSSP, 8-state):
-HHHHHHHHHHHHHHHHHHHHHHHHHHHHHHHHHHHHTT-HHHHHHHHHHTHHHHHHHHHHHHHHHHHHHHHHHHHHHHH--STHHHHHHHHHHHHHHHHHHHHHHHHHHHHHHH--

Solvent-accessible surface are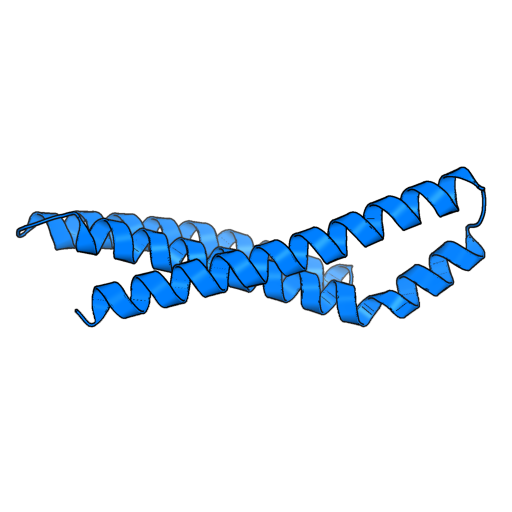a (backbone atoms only — not comparable to full-atom values): 5997 Å² total; per-residue (Å²): 107,71,68,56,52,53,31,52,53,25,45,52,51,14,51,54,24,35,50,50,18,50,52,50,54,49,52,51,50,53,54,49,5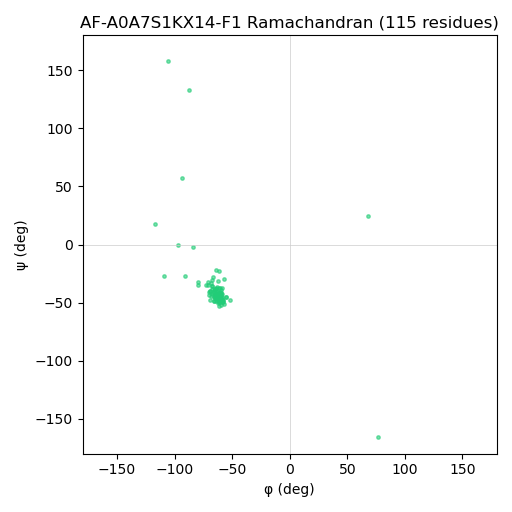3,51,29,57,74,68,70,36,61,70,61,41,51,55,51,55,58,74,38,46,67,55,52,55,49,23,50,50,28,37,53,50,12,53,54,28,41,47,51,25,51,30,44,48,47,44,69,73,41,68,73,79,61,18,56,56,54,25,52,53,46,42,51,51,45,52,56,57,49,52,59,48,53,55,52,50,50,51,48,47,60,74,72,70,109

Radius of gyration: 18.93 Å; Cα contacts (8 Å, |Δi|>4): 74; chains: 1; bounding box: 38×26×56 Å